Protein AF-A0A0P7U6X0-F1 (afdb_monomer_lite)

Structure (mmCIF, N/CA/C/O backbone):
data_AF-A0A0P7U6X0-F1
#
_entry.id   AF-A0A0P7U6X0-F1
#
loop_
_atom_site.group_PDB
_atom_site.id
_atom_site.type_symbol
_atom_site.label_atom_id
_atom_site.label_alt_id
_atom_site.label_comp_id
_atom_site.label_asym_id
_atom_site.label_entity_id
_atom_site.label_seq_id
_atom_site.pdbx_PDB_ins_code
_atom_site.Cartn_x
_atom_site.Cartn_y
_atom_site.Cartn_z
_atom_site.occupancy
_atom_site.B_iso_or_equiv
_atom_site.auth_seq_id
_atom_site.auth_comp_id
_atom_site.auth_asym_id
_atom_site.auth_atom_id
_atom_site.pdbx_PDB_model_num
ATOM 1 N N . MET A 1 1 ? -19.286 3.607 -2.167 1.00 47.25 1 MET A N 1
ATOM 2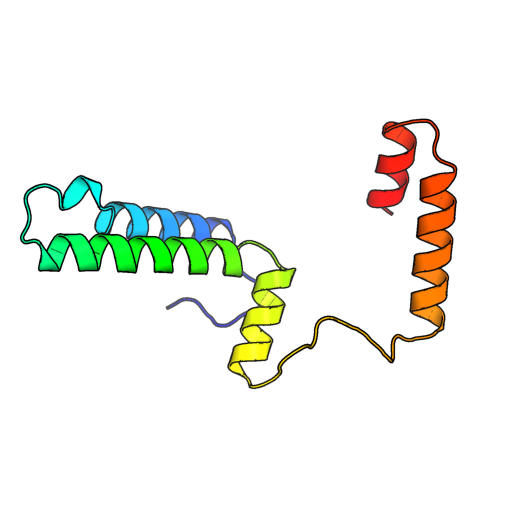 C CA . MET A 1 1 ? -18.624 2.364 -2.620 1.00 47.25 1 MET A CA 1
ATOM 3 C C . MET A 1 1 ? -17.550 2.783 -3.613 1.00 47.25 1 MET A C 1
ATOM 5 O O . MET A 1 1 ? -17.859 3.615 -4.452 1.00 47.25 1 MET A O 1
ATOM 9 N N . VAL A 1 2 ? -16.296 2.350 -3.449 1.00 59.66 2 VAL A N 1
ATOM 10 C CA . VAL A 1 2 ? -15.221 2.684 -4.403 1.00 59.66 2 VAL A CA 1
ATOM 11 C C . VAL A 1 2 ? -15.376 1.755 -5.604 1.00 59.66 2 VAL A C 1
ATOM 13 O O . VAL A 1 2 ? -15.545 0.551 -5.417 1.00 59.66 2 VAL A O 1
ATOM 16 N N . GLU A 1 3 ? -15.390 2.305 -6.812 1.00 74.50 3 GLU A N 1
ATOM 17 C CA . GLU A 1 3 ? -15.459 1.517 -8.041 1.00 74.50 3 GLU A CA 1
ATOM 18 C C . GLU A 1 3 ? -14.199 0.649 -8.182 1.00 74.50 3 GLU A C 1
ATOM 20 O O . GLU A 1 3 ? -13.093 1.094 -7.867 1.00 74.50 3 GLU A O 1
ATOM 25 N N . LYS A 1 4 ? -14.351 -0.601 -8.637 1.00 80.19 4 LYS A N 1
ATOM 26 C CA . LYS A 1 4 ? -13.225 -1.516 -8.880 1.00 80.19 4 LYS A CA 1
ATOM 27 C C . LYS A 1 4 ? -12.529 -1.147 -10.194 1.00 80.19 4 LYS A C 1
ATOM 29 O O . LYS A 1 4 ? -12.637 -1.864 -11.181 1.00 80.19 4 LYS A O 1
ATOM 34 N N . SER A 1 5 ? -11.843 -0.009 -10.194 1.00 88.12 5 SER A N 1
ATOM 35 C CA . SER A 1 5 ? -11.127 0.529 -11.348 1.00 88.12 5 SER A CA 1
ATOM 36 C C . SER A 1 5 ? -9.633 0.644 -11.067 1.00 88.12 5 SER A C 1
ATOM 38 O O . SER A 1 5 ? -9.209 0.967 -9.955 1.00 88.12 5 SER A O 1
ATOM 40 N N . PHE A 1 6 ? -8.827 0.420 -12.105 1.00 91.56 6 PHE A N 1
ATOM 41 C CA . PHE A 1 6 ? -7.399 0.710 -12.050 1.00 91.56 6 PHE A CA 1
ATOM 42 C C . PHE A 1 6 ? -7.136 2.220 -12.001 1.00 91.56 6 PHE A C 1
ATOM 44 O O . PHE A 1 6 ? -6.178 2.664 -11.359 1.00 91.56 6 PHE A O 1
ATOM 51 N N . ALA A 1 7 ? -7.997 3.010 -12.650 1.00 92.31 7 ALA A N 1
ATOM 52 C CA . ALA A 1 7 ? -8.000 4.460 -12.547 1.00 92.31 7 ALA A CA 1
ATOM 53 C C . ALA A 1 7 ? -8.619 4.849 -11.199 1.00 92.31 7 ALA A C 1
ATOM 55 O O . ALA A 1 7 ? -9.837 4.860 -11.027 1.00 92.31 7 ALA A O 1
ATOM 56 N N . LEU A 1 8 ? -7.751 5.125 -10.227 1.00 91.12 8 LEU A N 1
ATOM 57 C CA . LEU A 1 8 ? -8.129 5.446 -8.858 1.00 91.12 8 LEU A CA 1
ATOM 58 C C . LEU A 1 8 ? -7.690 6.868 -8.507 1.00 91.12 8 LEU A C 1
ATOM 60 O O . LEU A 1 8 ? -6.525 7.225 -8.671 1.00 91.12 8 LEU A O 1
ATOM 64 N N . ASP A 1 9 ? -8.617 7.644 -7.955 1.00 94.31 9 ASP A N 1
ATOM 65 C CA . ASP A 1 9 ? -8.342 8.953 -7.369 1.00 94.31 9 ASP A CA 1
ATOM 66 C C . ASP A 1 9 ? -7.621 8.781 -6.020 1.00 94.31 9 ASP A C 1
ATOM 68 O O . ASP A 1 9 ? -8.205 8.347 -5.019 1.00 94.31 9 ASP A O 1
ATOM 72 N N . THR A 1 10 ? -6.327 9.104 -5.995 1.00 93.50 10 THR A N 1
ATOM 73 C CA . THR A 1 10 ? -5.474 8.940 -4.811 1.00 93.50 10 THR A CA 1
ATOM 74 C C . THR A 1 10 ? -5.828 9.913 -3.689 1.00 93.50 10 THR A C 1
ATOM 76 O O . THR A 1 10 ? -5.634 9.573 -2.521 1.00 93.50 10 THR A O 1
ATOM 79 N N . GLN A 1 11 ? -6.410 11.076 -4.000 1.00 95.19 11 GLN A N 1
ATOM 80 C CA . GLN A 1 11 ? -6.856 12.033 -2.987 1.00 95.19 11 GLN A CA 1
ATOM 81 C C . GLN A 1 11 ? -8.091 11.502 -2.258 1.00 95.19 11 GLN A C 1
ATOM 83 O O . GLN A 1 11 ? -8.132 11.495 -1.025 1.00 95.19 11 GLN A O 1
ATOM 88 N N . LYS A 1 12 ? -9.072 10.970 -2.999 1.00 94.56 12 LYS A N 1
ATOM 89 C CA . LYS A 1 12 ? -10.240 10.302 -2.398 1.00 94.56 12 LYS A CA 1
ATOM 90 C C . LYS A 1 12 ? -9.839 9.071 -1.591 1.00 94.56 12 LYS A C 1
ATOM 92 O O . LYS A 1 12 ? -10.377 8.860 -0.503 1.00 94.56 12 LYS A O 1
ATOM 97 N N . LEU A 1 13 ? -8.880 8.284 -2.087 1.00 95.38 13 LEU A N 1
ATOM 98 C CA . LEU A 1 13 ? -8.326 7.146 -1.349 1.00 95.38 13 LEU A CA 1
ATOM 99 C C . LEU A 1 13 ? -7.722 7.599 -0.013 1.00 95.38 13 LEU A C 1
ATOM 101 O O . LEU A 1 13 ? -8.034 7.016 1.025 1.00 95.38 13 LEU A O 1
ATOM 105 N N . GLN A 1 14 ? -6.886 8.639 -0.028 1.00 96.44 14 GLN A N 1
ATOM 106 C CA . GLN A 1 14 ? -6.244 9.169 1.173 1.00 96.44 14 GLN A CA 1
ATOM 107 C C . GLN A 1 14 ? -7.269 9.708 2.176 1.00 96.44 14 GLN A C 1
ATOM 109 O O . GLN A 1 14 ? -7.169 9.409 3.366 1.00 96.44 14 GLN A O 1
ATOM 114 N N . HIS A 1 15 ? -8.278 10.450 1.711 1.00 96.81 15 HIS A N 1
ATOM 115 C CA . HIS A 1 15 ? -9.352 10.942 2.573 1.00 96.81 15 HIS A CA 1
ATOM 116 C C . HIS A 1 15 ? -10.075 9.784 3.265 1.00 96.81 15 HIS A C 1
ATOM 118 O O . HIS A 1 15 ? -10.207 9.767 4.489 1.00 96.81 15 HIS A O 1
ATOM 124 N N . ARG A 1 16 ? -10.465 8.762 2.493 1.00 95.81 16 ARG A N 1
ATOM 125 C CA . ARG A 1 16 ? -11.157 7.590 3.030 1.00 95.81 16 ARG A CA 1
ATOM 126 C C . ARG A 1 16 ? -10.294 6.796 4.010 1.00 95.81 16 ARG A C 1
ATOM 128 O O . ARG A 1 16 ? -10.803 6.318 5.020 1.00 95.81 16 ARG A O 1
ATOM 135 N N . TYR A 1 17 ? -9.002 6.663 3.723 1.00 96.69 17 TYR A N 1
ATOM 136 C CA . TYR A 1 17 ? -8.042 6.042 4.629 1.00 96.69 17 TYR A CA 1
ATOM 137 C C . TYR A 1 17 ? -7.986 6.782 5.970 1.00 96.69 17 TYR A C 1
ATOM 139 O O . TYR A 1 17 ? -8.127 6.149 7.012 1.00 96.69 17 TYR A O 1
ATOM 147 N N . LEU A 1 18 ? -7.855 8.112 5.958 1.00 96.62 18 LEU A N 1
ATOM 148 C CA . LEU A 1 18 ? -7.785 8.910 7.185 1.00 96.62 18 LEU A CA 1
ATOM 149 C C . LEU A 1 18 ? -9.080 8.845 8.002 1.00 96.62 18 LEU A C 1
ATOM 151 O O . LEU A 1 18 ? -9.011 8.741 9.224 1.00 96.62 18 LEU A O 1
ATOM 155 N N . GLU A 1 19 ? -10.248 8.878 7.355 1.00 96.50 19 GLU A N 1
ATOM 156 C CA . GLU A 1 19 ? -11.542 8.685 8.028 1.00 96.50 19 GLU A CA 1
ATOM 157 C C . GLU A 1 19 ? -11.602 7.344 8.766 1.00 96.50 19 GLU A C 1
ATOM 159 O O . GLU A 1 19 ? -11.905 7.296 9.959 1.00 96.50 19 GLU A O 1
ATOM 164 N N . LEU A 1 20 ? -11.292 6.255 8.055 1.00 95.25 20 LEU A N 1
ATOM 165 C CA . LEU A 1 20 ? -11.345 4.903 8.603 1.00 95.25 20 LEU A CA 1
ATOM 166 C C . LEU A 1 20 ? -10.319 4.722 9.720 1.00 95.25 20 LEU A C 1
ATOM 168 O O . LEU A 1 20 ? -10.678 4.256 10.801 1.00 95.25 20 LEU A O 1
ATOM 172 N N . GLN A 1 21 ? -9.079 5.161 9.492 1.00 94.75 21 GLN A N 1
ATOM 173 C CA . GLN A 1 21 ? -8.004 5.062 10.471 1.00 94.75 21 GLN A CA 1
ATOM 174 C C . GLN A 1 21 ? -8.357 5.827 11.745 1.00 94.75 21 GLN A C 1
ATOM 176 O O . GLN A 1 21 ? -8.200 5.286 12.829 1.00 94.75 21 GLN A O 1
ATOM 181 N N . ARG A 1 22 ? -8.916 7.040 11.644 1.00 94.56 22 ARG A N 1
ATOM 182 C CA . ARG A 1 22 ? -9.379 7.797 12.820 1.00 94.56 22 ARG A CA 1
ATOM 183 C C . ARG A 1 22 ? -10.487 7.083 13.583 1.00 94.56 22 ARG A C 1
ATOM 185 O O . ARG A 1 22 ? -10.500 7.160 14.802 1.00 94.56 22 ARG A O 1
ATOM 192 N N . SER A 1 23 ? -11.411 6.410 12.900 1.00 92.38 23 SER A N 1
ATOM 193 C CA . SER A 1 23 ? -12.519 5.712 13.566 1.00 92.38 23 SER A CA 1
ATOM 194 C C . SER A 1 23 ? -12.107 4.404 14.249 1.00 92.38 23 SER A C 1
ATOM 196 O O . SER A 1 23 ? -12.741 4.001 15.219 1.00 92.38 23 SER A O 1
ATOM 198 N N . LEU A 1 24 ? -11.049 3.752 13.757 1.00 91.38 24 LEU A N 1
ATOM 199 C CA . LEU A 1 24 ? -10.677 2.388 14.145 1.00 91.38 24 LEU A CA 1
ATOM 200 C C . LEU A 1 24 ? -9.284 2.287 14.782 1.00 91.38 24 LEU A C 1
ATOM 202 O O . LEU A 1 24 ? -8.863 1.174 15.082 1.00 91.38 24 LEU A O 1
ATOM 206 N N . HIS A 1 25 ? -8.591 3.411 15.009 1.00 91.75 25 HIS A N 1
ATOM 207 C CA . HIS A 1 25 ? -7.245 3.444 15.591 1.00 91.75 25 HIS A CA 1
ATOM 208 C C . HIS A 1 25 ? -7.194 2.819 16.998 1.00 91.75 25 HIS A C 1
ATOM 210 O O . HIS A 1 25 ? -8.017 3.218 17.825 1.00 91.75 25 HIS A O 1
ATOM 216 N N . PRO A 1 26 ? -6.200 1.964 17.323 1.00 90.75 26 PRO A N 1
ATOM 217 C CA . PRO A 1 26 ? -6.077 1.316 18.638 1.00 90.75 26 PRO A CA 1
ATOM 218 C C . PRO A 1 26 ? -6.058 2.291 19.817 1.00 90.75 26 PRO A C 1
ATOM 220 O O . PRO A 1 26 ? -6.671 2.021 20.847 1.00 90.75 26 PRO A O 1
ATOM 223 N N . ASP A 1 27 ? -5.451 3.467 19.641 1.00 93.62 27 ASP A N 1
ATOM 224 C CA . ASP A 1 27 ? -5.422 4.536 20.654 1.00 93.62 27 ASP A CA 1
ATOM 225 C C . ASP A 1 27 ? -6.818 4.936 21.165 1.00 93.62 27 ASP A C 1
ATOM 227 O O . ASP A 1 27 ? -6.965 5.309 22.328 1.00 93.62 27 ASP A O 1
ATOM 231 N N . ASN A 1 28 ? -7.866 4.809 20.343 1.00 91.19 28 ASN A N 1
ATOM 232 C CA . ASN A 1 28 ? -9.241 5.118 20.754 1.00 91.19 28 ASN A CA 1
ATOM 233 C C . ASN A 1 28 ? -9.894 3.997 21.579 1.00 91.19 28 ASN A C 1
ATOM 235 O O . ASN A 1 28 ? -10.959 4.198 22.169 1.00 91.19 28 ASN A O 1
ATOM 239 N N . PHE A 1 29 ? -9.281 2.813 21.612 1.00 93.25 29 PHE A N 1
ATOM 240 C CA . PHE A 1 29 ? -9.822 1.605 22.230 1.00 93.25 29 PHE A CA 1
ATOM 241 C C . PHE A 1 29 ? -9.027 1.150 23.461 1.00 93.25 29 PHE A C 1
ATOM 243 O O . PHE A 1 29 ? -9.425 0.183 24.098 1.00 93.25 29 PHE A O 1
ATOM 250 N N . GLY A 1 30 ? -7.982 1.869 23.887 1.00 90.00 30 GLY A N 1
ATOM 251 C CA . GLY A 1 30 ? -7.132 1.459 25.019 1.00 90.00 30 GLY A CA 1
ATOM 252 C C . GLY A 1 30 ? -7.850 1.266 26.368 1.00 90.00 30 GLY A C 1
ATOM 253 O O . GLY A 1 30 ? -7.340 0.570 27.238 1.00 90.00 30 GLY A O 1
ATOM 254 N N . GLN A 1 31 ? -9.043 1.845 26.550 1.00 92.88 31 GLN A N 1
ATOM 255 C CA . GLN A 1 31 ? -9.894 1.668 27.745 1.00 92.88 31 GLN A CA 1
ATOM 256 C C . GLN A 1 31 ? -11.116 0.760 27.493 1.00 92.88 31 GLN A C 1
ATOM 258 O O . GLN A 1 31 ? -12.031 0.690 28.312 1.00 92.88 31 GLN A O 1
ATOM 263 N N . LYS A 1 32 ? -11.186 0.117 26.324 1.00 94.06 32 LYS A N 1
ATOM 264 C CA . LYS A 1 32 ? -12.289 -0.759 25.909 1.00 94.06 32 LYS A CA 1
ATOM 265 C C . LYS A 1 32 ? -12.026 -2.203 26.314 1.00 94.06 32 LYS A C 1
ATOM 267 O O . LYS A 1 32 ? -10.969 -2.523 26.854 1.00 94.06 32 LYS A O 1
ATOM 272 N N . THR A 1 33 ? -12.993 -3.082 26.068 1.00 95.62 33 THR A N 1
ATOM 273 C CA . THR A 1 33 ? -12.807 -4.514 26.325 1.00 95.62 33 THR A CA 1
ATOM 274 C C . THR A 1 33 ? -11.652 -5.068 25.489 1.00 95.62 33 THR A C 1
ATOM 276 O O . THR A 1 33 ? -11.378 -4.574 24.397 1.00 95.62 33 THR A O 1
ATOM 279 N N . GLN A 1 34 ? -11.002 -6.132 25.966 1.00 94.56 34 GLN A N 1
ATOM 280 C CA . GLN A 1 34 ? -9.920 -6.793 25.227 1.00 94.56 34 GLN A CA 1
ATOM 281 C C . GLN A 1 34 ? -10.346 -7.168 23.799 1.00 94.56 34 GLN A C 1
ATOM 283 O O . GLN A 1 34 ? -9.626 -6.917 22.840 1.00 94.56 34 GLN A O 1
ATOM 288 N N . LYS A 1 35 ? -11.571 -7.679 23.650 1.00 95.88 35 LYS A N 1
ATOM 289 C CA . LYS A 1 35 ? -12.149 -8.015 22.349 1.00 95.88 35 LYS A CA 1
ATOM 290 C C . LYS A 1 35 ? -12.213 -6.798 21.419 1.00 95.88 35 LYS A C 1
ATOM 292 O O . LYS A 1 35 ? -11.861 -6.900 20.252 1.00 95.88 35 LYS A O 1
ATOM 297 N N . GLU A 1 36 ? -12.653 -5.642 21.915 1.00 94.06 36 GLU A N 1
ATOM 298 C CA . GLU A 1 36 ? -12.698 -4.405 21.122 1.00 94.06 36 GLU A CA 1
ATOM 299 C C . GLU A 1 36 ? -11.301 -3.892 20.747 1.00 94.06 36 GLU A C 1
ATOM 301 O O . GLU A 1 36 ? -11.123 -3.406 19.630 1.00 94.06 36 GLU A O 1
ATOM 306 N N . GLN A 1 37 ? -10.316 -4.032 21.639 1.00 94.94 37 GLN A N 1
ATOM 307 C CA . GLN A 1 37 ? -8.917 -3.693 21.355 1.00 94.94 37 GLN A CA 1
ATOM 308 C C . GLN A 1 37 ? -8.360 -4.563 20.217 1.00 94.94 37 GLN A C 1
ATOM 310 O O . GLN A 1 37 ? -7.890 -4.031 19.213 1.00 94.94 37 GLN A O 1
ATOM 315 N N . GLU A 1 38 ? -8.527 -5.885 20.304 1.00 95.88 38 GLU A N 1
ATOM 316 C CA . GLU A 1 38 ? -8.097 -6.841 19.270 1.00 95.88 38 GLU A CA 1
ATOM 317 C C . GLU A 1 38 ? -8.768 -6.569 17.909 1.00 95.88 38 GLU A C 1
ATOM 319 O O . GLU A 1 38 ? -8.124 -6.622 16.852 1.00 95.88 38 GLU A O 1
ATOM 324 N N . TYR A 1 39 ? -10.064 -6.231 17.911 1.00 95.06 39 TYR A N 1
ATOM 325 C CA . TYR A 1 39 ? -10.763 -5.831 16.687 1.00 95.06 39 TYR A CA 1
ATOM 326 C C . TYR A 1 39 ? -10.191 -4.545 16.095 1.00 95.06 39 TYR A C 1
ATOM 328 O O . TYR A 1 39 ? -9.977 -4.483 14.884 1.00 95.06 39 TYR A O 1
ATOM 336 N N . SER A 1 40 ? -9.948 -3.525 16.919 1.00 94.50 40 SER A N 1
ATOM 337 C CA . SER A 1 40 ? -9.395 -2.243 16.478 1.00 94.50 40 SER A CA 1
ATOM 338 C C . SER A 1 40 ? -8.003 -2.404 15.858 1.00 94.50 40 SER A C 1
ATOM 340 O O . SER A 1 40 ? -7.747 -1.871 14.773 1.00 94.50 40 SER A O 1
ATOM 342 N N . GLU A 1 41 ? -7.138 -3.209 16.475 1.00 95.69 41 GLU A N 1
ATOM 343 C CA . GLU A 1 41 ? -5.814 -3.547 15.945 1.00 95.69 41 GLU A CA 1
ATOM 344 C C . GLU A 1 41 ? -5.907 -4.260 14.594 1.00 95.69 41 GLU A C 1
ATOM 346 O O . GLU A 1 41 ? -5.307 -3.821 13.606 1.00 95.69 41 GLU A O 1
ATOM 351 N N . THR A 1 42 ? -6.723 -5.315 14.518 1.00 96.38 42 THR A N 1
ATOM 352 C CA . THR A 1 42 ? -6.900 -6.100 13.289 1.00 96.38 42 THR A CA 1
ATOM 353 C C . THR A 1 42 ? -7.448 -5.239 12.151 1.00 96.38 42 THR A C 1
ATOM 355 O O . THR A 1 42 ? -6.941 -5.279 11.028 1.00 96.38 42 THR A O 1
ATOM 358 N N . GLN A 1 43 ? -8.467 -4.420 12.423 1.00 95.75 43 GLN A N 1
ATOM 359 C CA . GLN A 1 43 ? -9.070 -3.555 11.409 1.00 95.75 43 GLN A CA 1
ATOM 360 C C . GLN A 1 43 ? -8.107 -2.461 10.946 1.00 95.75 43 GLN A C 1
ATOM 362 O O . GLN A 1 43 ? -7.990 -2.222 9.744 1.00 95.75 43 GLN A O 1
ATOM 367 N N . SER A 1 44 ? -7.360 -1.845 11.863 1.00 95.69 44 SER A N 1
ATOM 368 C CA . SER A 1 44 ? -6.338 -0.853 11.516 1.00 95.69 44 SER A CA 1
ATOM 369 C C . SER A 1 44 ? -5.239 -1.450 10.633 1.00 95.69 44 SER A C 1
ATOM 371 O O . SER A 1 44 ? -4.823 -0.836 9.648 1.00 95.69 44 SER A O 1
ATOM 373 N N . ALA A 1 45 ? -4.797 -2.677 10.919 1.00 96.19 45 ALA A N 1
ATOM 374 C CA . ALA A 1 45 ? -3.835 -3.385 10.077 1.00 96.19 45 ALA A CA 1
ATOM 375 C C . ALA A 1 45 ? -4.389 -3.659 8.664 1.00 96.19 45 ALA A C 1
ATOM 377 O O . ALA A 1 45 ? -3.687 -3.442 7.671 1.00 96.19 45 ALA A O 1
ATOM 378 N N . LEU A 1 46 ? -5.659 -4.065 8.554 1.00 96.88 46 LEU A N 1
ATOM 379 C CA . LEU A 1 46 ? -6.333 -4.271 7.267 1.00 96.88 46 LEU A CA 1
ATOM 380 C C . LEU A 1 46 ? -6.467 -2.972 6.466 1.00 96.88 46 LEU A C 1
ATOM 382 O O . LEU A 1 46 ?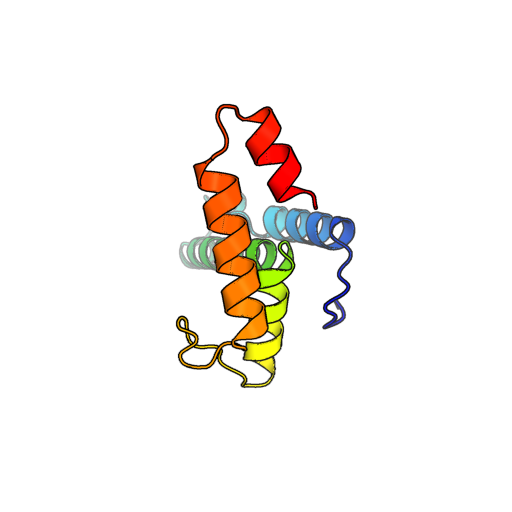 -6.174 -2.965 5.270 1.00 96.88 46 LEU A O 1
ATOM 386 N N . ILE A 1 47 ? -6.842 -1.866 7.113 1.00 96.88 47 ILE A N 1
ATOM 387 C CA . ILE A 1 47 ? -6.944 -0.541 6.484 1.00 96.88 47 ILE A CA 1
ATOM 388 C C . ILE A 1 47 ? -5.583 -0.097 5.944 1.00 96.88 47 ILE A C 1
ATOM 390 O O . ILE A 1 47 ? -5.485 0.331 4.792 1.00 96.88 47 ILE A O 1
ATOM 394 N N . ASN A 1 48 ? -4.518 -0.269 6.730 1.00 96.25 48 ASN A N 1
ATOM 395 C CA . ASN A 1 48 ? -3.150 0.025 6.308 1.00 96.25 48 ASN A CA 1
ATOM 396 C C . ASN A 1 48 ? -2.727 -0.812 5.097 1.00 96.25 48 ASN A C 1
ATOM 398 O O .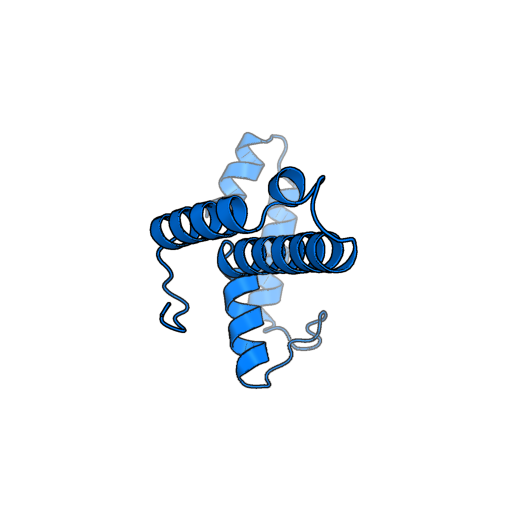 ASN A 1 48 ? -2.167 -0.275 4.135 1.00 96.25 48 ASN A O 1
ATOM 402 N N . LYS A 1 49 ? -3.006 -2.121 5.118 1.00 97.31 49 LYS A N 1
ATOM 403 C CA . LYS A 1 49 ? -2.705 -3.020 3.998 1.00 97.31 49 LYS A CA 1
ATOM 404 C C . LYS A 1 49 ? -3.470 -2.605 2.742 1.00 97.31 49 LYS A C 1
ATOM 406 O O . LYS A 1 49 ? -2.860 -2.478 1.680 1.00 97.31 49 LYS A O 1
ATOM 411 N N . ALA A 1 50 ? -4.771 -2.345 2.861 1.00 96.06 50 ALA A N 1
ATOM 412 C CA . ALA A 1 50 ? -5.611 -1.918 1.748 1.00 96.06 50 ALA A CA 1
ATOM 413 C C . ALA A 1 50 ? -5.119 -0.592 1.154 1.00 96.06 50 ALA A C 1
ATOM 415 O O . ALA A 1 50 ? -4.923 -0.500 -0.055 1.00 96.06 50 ALA A O 1
ATOM 416 N N . TYR A 1 51 ? -4.829 0.405 1.995 1.00 96.88 51 TYR A N 1
ATOM 417 C CA . TYR A 1 51 ? -4.306 1.693 1.543 1.00 96.88 51 TYR A CA 1
ATOM 418 C C . TYR A 1 51 ? -2.987 1.538 0.781 1.00 96.88 51 TYR A C 1
ATOM 420 O O . TYR A 1 51 ? -2.873 2.017 -0.344 1.00 96.88 51 TYR A O 1
ATOM 428 N N . ARG A 1 52 ? -2.012 0.807 1.340 1.00 96.75 52 ARG A N 1
ATOM 429 C CA . ARG A 1 52 ? -0.716 0.561 0.680 1.00 96.75 52 ARG A CA 1
ATOM 430 C C . ARG A 1 52 ? -0.871 -0.171 -0.654 1.00 96.75 52 ARG A C 1
ATOM 432 O O . ARG A 1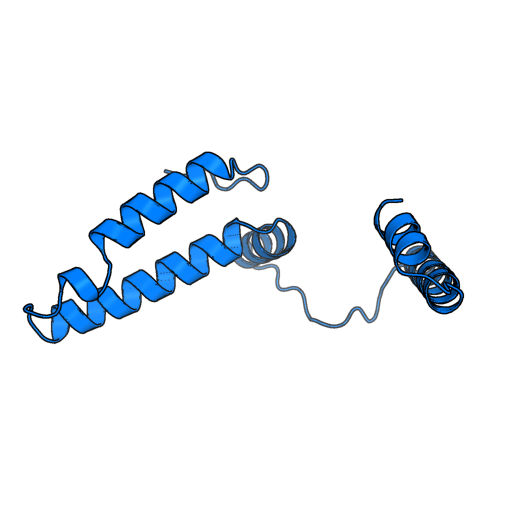 52 ? -0.192 0.187 -1.612 1.00 96.75 52 ARG A O 1
ATOM 439 N N . THR A 1 53 ? -1.770 -1.154 -0.709 1.00 96.25 53 THR A N 1
ATOM 440 C CA . THR A 1 53 ? -2.049 -1.947 -1.916 1.00 96.25 53 THR A CA 1
ATOM 441 C C . THR A 1 53 ? -2.670 -1.086 -3.010 1.00 96.25 53 THR A C 1
ATOM 443 O O . THR A 1 53 ? -2.222 -1.125 -4.151 1.00 96.25 53 THR A O 1
ATOM 446 N N . LEU A 1 54 ? -3.667 -0.267 -2.667 1.00 96.00 54 LEU A N 1
ATOM 447 C CA . LEU A 1 54 ? -4.395 0.557 -3.631 1.00 96.00 54 LEU A CA 1
ATOM 448 C C . LEU A 1 54 ? -3.636 1.823 -4.047 1.00 96.00 54 LEU A C 1
ATOM 450 O O . LEU A 1 54 ? -3.891 2.340 -5.133 1.00 96.00 54 LEU A O 1
ATOM 454 N N . LEU A 1 55 ? -2.724 2.333 -3.215 1.00 96.06 55 LEU A N 1
ATOM 455 C CA . LEU A 1 55 ? -1.993 3.575 -3.481 1.00 96.06 55 LEU A CA 1
ATOM 456 C C . LEU A 1 55 ? -1.038 3.446 -4.674 1.00 96.06 55 LEU A C 1
ATOM 458 O O . LEU A 1 55 ? -0.985 4.346 -5.513 1.00 96.06 55 LEU A O 1
ATOM 462 N N . LYS A 1 56 ? -0.285 2.342 -4.762 1.00 95.19 56 LYS A N 1
ATOM 463 C CA . LYS A 1 56 ? 0.700 2.143 -5.834 1.00 95.19 56 LYS A CA 1
ATOM 464 C C . LYS A 1 56 ? 0.047 1.459 -7.044 1.00 95.19 56 LYS A C 1
ATOM 466 O O . LYS A 1 56 ? -0.618 0.440 -6.856 1.00 95.19 56 LYS A O 1
ATOM 471 N N . PRO A 1 57 ? 0.265 1.949 -8.281 1.00 94.62 57 PRO A N 1
ATOM 472 C CA . PRO A 1 57 ? -0.323 1.350 -9.480 1.00 94.62 57 PRO A CA 1
ATOM 473 C C . PRO A 1 57 ? -0.007 -0.141 -9.636 1.00 94.62 57 PRO A C 1
ATOM 475 O O . PRO A 1 57 ? -0.923 -0.922 -9.865 1.00 94.62 57 PRO A O 1
ATOM 478 N N . LEU A 1 58 ? 1.254 -0.545 -9.433 1.00 92.56 58 LEU A N 1
ATOM 479 C CA . LEU A 1 58 ? 1.670 -1.944 -9.568 1.00 92.56 58 LEU A CA 1
ATOM 480 C C . LEU A 1 58 ? 0.898 -2.863 -8.611 1.00 92.56 58 LEU A C 1
ATOM 482 O O . LEU A 1 58 ? 0.190 -3.754 -9.062 1.00 92.56 58 LEU A O 1
ATOM 486 N N . SER A 1 59 ? 0.951 -2.612 -7.299 1.00 94.00 59 SER A N 1
ATOM 487 C CA . SER A 1 59 ? 0.244 -3.450 -6.318 1.00 94.00 59 SER A CA 1
ATOM 488 C C . SER A 1 59 ? -1.274 -3.423 -6.497 1.00 94.00 59 SER A C 1
ATOM 490 O O . SER A 1 59 ? -1.930 -4.431 -6.252 1.00 94.00 59 SER A O 1
ATOM 492 N N . ARG A 1 60 ? -1.840 -2.300 -6.959 1.00 95.38 60 ARG A N 1
ATOM 493 C CA . ARG A 1 60 ? -3.266 -2.203 -7.287 1.00 95.38 60 ARG A CA 1
ATOM 494 C C . ARG A 1 60 ? -3.623 -3.111 -8.461 1.00 95.38 60 ARG A C 1
ATOM 496 O O . ARG A 1 60 ? -4.605 -3.836 -8.368 1.00 95.38 60 ARG A O 1
ATOM 503 N N . GLY A 1 61 ? -2.825 -3.089 -9.529 1.00 93.50 61 GLY A N 1
ATOM 504 C CA . GLY A 1 61 ? -3.000 -3.967 -10.686 1.00 93.50 61 GLY A CA 1
ATOM 505 C C . GLY A 1 61 ? -2.904 -5.444 -10.303 1.00 93.50 61 GLY A C 1
ATOM 506 O O . GLY A 1 61 ? -3.818 -6.205 -10.603 1.00 93.50 61 GLY A O 1
ATOM 507 N N . MET A 1 62 ? -1.862 -5.817 -9.552 1.00 92.81 62 MET A N 1
ATOM 508 C CA . MET A 1 62 ? -1.671 -7.185 -9.046 1.00 92.81 62 MET A CA 1
ATOM 509 C C . MET A 1 62 ? -2.879 -7.659 -8.229 1.00 92.81 62 MET A C 1
ATOM 511 O O . MET A 1 62 ? -3.418 -8.731 -8.478 1.00 92.81 62 MET A O 1
ATOM 515 N N . TYR A 1 63 ? -3.363 -6.827 -7.303 1.00 93.75 63 TYR A N 1
ATOM 516 C CA . TYR A 1 63 ? -4.531 -7.155 -6.488 1.00 93.75 63 TYR A CA 1
ATOM 517 C C . TYR A 1 63 ? -5.814 -7.290 -7.322 1.00 93.75 63 TYR A C 1
ATOM 519 O O . TYR A 1 63 ? -6.639 -8.162 -7.069 1.00 93.75 63 TYR A O 1
ATOM 527 N N . MET A 1 64 ? -6.002 -6.451 -8.346 1.00 93.69 64 MET A N 1
ATOM 528 C CA . MET A 1 64 ? -7.150 -6.574 -9.250 1.00 93.69 64 MET A CA 1
ATOM 529 C C . MET A 1 64 ? -7.120 -7.873 -10.067 1.00 93.69 64 MET A C 1
ATOM 531 O O . MET A 1 64 ? -8.182 -8.444 -10.307 1.00 93.69 64 MET A O 1
ATOM 535 N N . LEU A 1 65 ? -5.934 -8.346 -10.462 1.00 93.31 65 LEU A N 1
ATOM 536 C CA . LEU A 1 65 ? -5.754 -9.639 -11.130 1.00 93.31 65 LEU A CA 1
ATOM 537 C C . LEU A 1 65 ? -6.064 -10.811 -10.189 1.00 93.31 65 LEU A C 1
ATOM 539 O O . LEU A 1 65 ? -6.812 -11.716 -10.559 1.00 93.31 65 LEU A O 1
ATOM 543 N N . GLU A 1 66 ? -5.593 -10.742 -8.944 1.00 93.06 66 GLU A N 1
ATOM 544 C CA . GLU A 1 66 ? -5.897 -11.737 -7.909 1.00 93.06 66 GLU A CA 1
ATOM 545 C C . GLU A 1 66 ? -7.416 -11.870 -7.689 1.00 93.06 66 GLU A C 1
ATOM 547 O O . GLU A 1 66 ? -7.951 -12.977 -7.627 1.00 93.06 66 GLU A O 1
ATOM 552 N N . LEU A 1 67 ? -8.148 -10.746 -7.672 1.00 92.44 67 LEU A N 1
ATOM 553 C CA . LEU A 1 67 ? -9.610 -10.733 -7.527 1.00 92.44 67 LEU A CA 1
ATOM 554 C C . LEU A 1 67 ? -10.364 -11.452 -8.659 1.00 92.44 67 LEU A C 1
ATOM 556 O O . LEU A 1 67 ? -11.515 -11.841 -8.451 1.00 92.44 67 LEU A O 1
ATOM 560 N N . VAL A 1 68 ? -9.755 -11.612 -9.838 1.00 93.12 68 VAL A N 1
ATOM 561 C CA . VAL A 1 68 ? -10.318 -12.379 -10.966 1.00 93.12 68 VAL A CA 1
ATOM 562 C C . VAL A 1 68 ? -9.691 -13.772 -11.103 1.00 93.12 68 VAL A C 1
ATOM 564 O O . VAL A 1 68 ? -9.950 -14.468 -12.080 1.00 93.12 68 VAL A O 1
ATOM 567 N N . GLY A 1 69 ? -8.897 -14.199 -10.116 1.00 92.25 69 GLY A N 1
ATOM 568 C CA . GLY A 1 69 ? -8.265 -15.517 -10.065 1.00 92.25 69 GLY A CA 1
ATOM 569 C C . GLY A 1 69 ? -6.941 -15.624 -10.824 1.00 92.25 69 GLY A C 1
ATOM 570 O O . GLY A 1 69 ? -6.384 -16.717 -10.909 1.00 92.25 69 GLY A O 1
ATOM 571 N N . VAL A 1 70 ? -6.406 -14.519 -11.352 1.00 90.62 70 VAL A N 1
ATOM 572 C CA . VAL A 1 70 ? -5.111 -14.505 -12.042 1.00 90.62 70 VAL A CA 1
ATOM 573 C C . VAL A 1 70 ? -4.001 -14.291 -11.020 1.00 90.62 70 VAL A C 1
ATOM 575 O O . VAL A 1 70 ? -3.919 -13.241 -10.386 1.00 90.62 70 VAL A O 1
ATOM 578 N N . HIS A 1 71 ? -3.138 -15.293 -10.881 1.00 82.44 71 HIS A N 1
ATOM 579 C CA . HIS A 1 71 ? -1.980 -15.257 -9.996 1.00 82.44 71 HIS A CA 1
ATOM 580 C C . HIS A 1 71 ? -0.732 -15.117 -10.861 1.00 82.44 71 HIS A C 1
ATOM 582 O O . HIS A 1 71 ? -0.501 -15.925 -11.757 1.00 82.44 71 HIS A O 1
ATOM 588 N N . LEU A 1 72 ? 0.037 -14.059 -10.625 1.00 77.38 72 LEU A N 1
ATOM 589 C CA . LEU A 1 72 ? 1.316 -13.841 -11.288 1.00 77.38 72 LEU A CA 1
ATOM 590 C C . LEU A 1 72 ? 2.406 -14.438 -10.399 1.00 77.38 72 LEU A C 1
ATOM 592 O O . LEU A 1 72 ? 2.525 -14.047 -9.238 1.00 77.38 72 LEU A O 1
ATOM 596 N N . GLU A 1 73 ? 3.168 -15.392 -10.925 1.00 73.06 73 GLU A N 1
ATOM 597 C CA . GLU A 1 73 ? 4.341 -15.923 -10.234 1.00 73.06 73 GLU A CA 1
ATOM 598 C C . GLU A 1 73 ? 5.509 -14.929 -10.340 1.00 73.06 73 GLU A C 1
ATOM 600 O O . GLU A 1 73 ? 5.710 -14.281 -11.371 1.00 73.06 73 GLU A O 1
ATOM 605 N N . GLU A 1 74 ? 6.275 -14.776 -9.256 1.00 62.97 74 GLU A N 1
ATOM 606 C CA . GLU A 1 74 ? 7.535 -14.031 -9.289 1.00 62.97 74 GLU A CA 1
ATOM 607 C C . GLU A 1 74 ? 8.582 -14.872 -10.032 1.00 62.97 74 GLU A C 1
ATOM 609 O O . GLU A 1 74 ? 9.152 -15.806 -9.476 1.00 62.97 74 GLU A O 1
ATOM 614 N N . GLY A 1 75 ? 8.812 -14.545 -11.303 1.00 60.59 75 GLY A N 1
ATOM 615 C CA . GLY A 1 75 ? 9.763 -15.250 -12.163 1.00 60.59 75 GLY A CA 1
ATOM 616 C C . GLY A 1 75 ? 9.187 -15.441 -13.557 1.00 60.59 75 GLY A C 1
ATOM 617 O O . GLY A 1 75 ? 8.312 -16.269 -13.778 1.00 60.59 75 GLY A O 1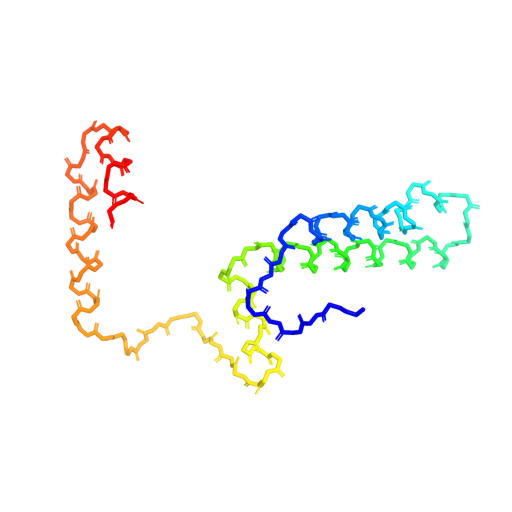
ATOM 618 N N . THR A 1 76 ? 9.650 -14.645 -14.516 1.00 54.53 76 THR A N 1
ATOM 619 C CA . THR A 1 76 ? 9.206 -14.745 -15.909 1.00 54.53 76 THR A CA 1
ATOM 620 C C . THR A 1 76 ? 10.143 -15.645 -16.700 1.00 54.53 76 THR A C 1
ATOM 622 O O . THR A 1 76 ? 10.974 -15.157 -17.467 1.00 54.53 76 THR A O 1
ATOM 625 N N . ASP A 1 77 ? 9.967 -16.957 -16.567 1.00 57.06 77 ASP A N 1
ATOM 626 C CA . ASP A 1 77 ? 10.467 -17.931 -17.544 1.00 57.06 77 ASP A CA 1
ATOM 627 C C . ASP A 1 77 ? 9.605 -17.834 -18.818 1.00 57.06 77 ASP A C 1
ATOM 629 O O . ASP A 1 77 ? 8.764 -18.681 -19.108 1.00 57.06 77 ASP A O 1
ATOM 633 N N . GLY A 1 78 ? 9.724 -16.721 -19.547 1.00 59.12 78 GLY A N 1
ATOM 634 C CA . GLY A 1 78 ? 8.904 -16.464 -20.739 1.00 59.12 78 GLY A CA 1
ATOM 635 C C . GLY A 1 78 ? 8.784 -15.005 -21.175 1.00 59.12 78 GLY A C 1
ATOM 636 O O . GLY A 1 78 ? 7.873 -14.686 -21.936 1.00 59.12 78 GLY A O 1
ATOM 637 N N . GLY A 1 79 ? 9.651 -14.111 -20.687 1.00 68.06 79 GLY A N 1
ATOM 638 C CA . GLY A 1 79 ? 9.672 -12.718 -21.140 1.00 68.06 79 GLY A CA 1
ATOM 639 C C . GLY A 1 79 ? 9.913 -12.608 -22.649 1.00 68.06 79 GLY A C 1
ATOM 640 O O . GLY A 1 79 ? 10.679 -13.388 -23.215 1.00 68.06 79 GLY A O 1
ATOM 641 N N . ASP A 1 80 ? 9.261 -11.638 -23.293 1.00 83.56 80 ASP A N 1
ATOM 642 C CA . ASP A 1 80 ? 9.521 -11.284 -24.691 1.00 83.56 80 ASP A CA 1
ATOM 643 C C . ASP A 1 80 ? 11.025 -10.988 -24.872 1.00 83.56 80 ASP A C 1
ATOM 645 O O . ASP A 1 80 ? 11.546 -10.105 -24.180 1.00 83.56 80 ASP A O 1
ATOM 649 N N . PRO A 1 81 ? 11.743 -11.697 -25.768 1.00 87.50 81 PRO A N 1
ATOM 650 C CA . PRO A 1 81 ? 13.160 -11.455 -26.016 1.00 87.50 81 PRO A CA 1
ATOM 651 C C . PRO A 1 81 ? 13.485 -9.990 -26.313 1.00 87.50 81 PRO A C 1
ATOM 653 O O . PRO A 1 81 ? 14.538 -9.510 -25.901 1.00 87.50 81 PRO A O 1
ATOM 656 N N . GLN A 1 82 ? 12.582 -9.269 -26.983 1.00 89.25 82 GLN A N 1
ATOM 657 C CA . GLN A 1 82 ? 12.777 -7.853 -27.279 1.00 89.25 82 GLN A CA 1
ATOM 658 C C . GLN A 1 82 ? 12.765 -7.007 -25.999 1.00 89.25 82 GLN A C 1
ATOM 660 O O . GLN A 1 82 ? 13.656 -6.187 -25.792 1.00 89.25 82 GLN A O 1
ATOM 665 N N . PHE A 1 83 ? 11.816 -7.266 -25.099 1.00 86.38 83 PHE A N 1
ATOM 666 C CA . PHE A 1 83 ? 11.747 -6.601 -23.799 1.00 86.38 83 PHE A CA 1
ATOM 667 C C . PHE A 1 83 ? 12.962 -6.932 -22.920 1.00 86.38 83 PHE A C 1
ATOM 669 O O . PHE A 1 83 ? 13.500 -6.064 -22.240 1.00 86.38 83 PHE A O 1
ATOM 676 N N . LEU A 1 84 ? 13.449 -8.176 -22.956 1.00 87.62 84 LEU A N 1
ATOM 677 C CA . LEU A 1 84 ? 14.661 -8.561 -22.228 1.00 87.62 84 LEU A CA 1
ATOM 678 C C . LEU A 1 84 ? 15.903 -7.820 -22.741 1.00 87.62 84 LEU A C 1
ATOM 680 O O . LEU A 1 84 ? 16.705 -7.363 -21.928 1.00 87.62 84 LEU A O 1
ATOM 684 N N . LEU A 1 85 ? 16.044 -7.658 -24.061 1.00 90.69 85 LEU A N 1
ATOM 685 C CA . LEU A 1 85 ? 17.124 -6.861 -24.653 1.00 90.69 85 LEU A CA 1
ATOM 686 C C . LEU A 1 85 ? 17.052 -5.392 -24.215 1.00 90.69 85 LEU A C 1
ATOM 688 O O . LEU A 1 85 ? 18.082 -4.817 -23.873 1.00 90.69 85 LEU A O 1
ATOM 692 N N . GLU A 1 86 ? 15.854 -4.803 -24.156 1.00 89.69 86 GLU A N 1
ATOM 693 C CA . GLU A 1 86 ? 15.653 -3.437 -23.647 1.00 89.69 86 GLU A CA 1
ATOM 694 C C . GLU A 1 86 ? 16.086 -3.297 -22.180 1.00 89.69 86 GLU A C 1
ATOM 696 O O . GLU A 1 86 ? 16.759 -2.333 -21.816 1.00 89.69 86 GLU A O 1
ATOM 701 N N . ILE A 1 87 ? 15.759 -4.278 -21.332 1.00 88.94 87 ILE A N 1
ATOM 702 C CA . ILE A 1 87 ? 16.198 -4.298 -19.928 1.00 88.94 87 ILE A CA 1
ATOM 703 C C . ILE A 1 87 ? 17.722 -4.446 -19.821 1.00 88.94 87 ILE A C 1
ATOM 705 O O . ILE A 1 87 ? 18.341 -3.816 -18.962 1.00 88.94 87 ILE A O 1
ATOM 709 N N . MET A 1 88 ? 18.342 -5.266 -20.674 1.00 89.81 88 MET A N 1
ATOM 710 C CA . MET A 1 88 ? 19.798 -5.426 -20.712 1.00 89.81 88 MET A CA 1
ATOM 711 C C . MET A 1 88 ? 20.507 -4.123 -21.110 1.00 89.81 88 MET A C 1
ATOM 713 O O . MET A 1 88 ? 21.421 -3.717 -20.395 1.00 89.81 88 MET A O 1
ATOM 717 N N . ASP A 1 89 ? 20.052 -3.443 -22.167 1.00 91.19 89 ASP A N 1
ATOM 718 C CA . ASP A 1 89 ? 20.576 -2.131 -22.593 1.00 91.19 89 ASP A CA 1
ATOM 719 C C . ASP A 1 89 ? 20.436 -1.080 -21.482 1.00 91.19 89 ASP A C 1
ATOM 721 O O . ASP A 1 89 ? 21.381 -0.359 -21.155 1.00 91.19 89 ASP A O 1
ATOM 725 N N . LEU A 1 90 ? 19.270 -1.036 -20.828 1.00 90.75 90 LEU A N 1
ATOM 726 C CA . LEU A 1 90 ? 19.026 -0.121 -19.716 1.00 90.75 90 LEU A CA 1
ATOM 727 C C . LEU A 1 90 ? 20.000 -0.363 -18.553 1.00 90.75 90 LEU A C 1
ATOM 729 O O . LEU A 1 90 ? 20.514 0.593 -17.967 1.00 90.75 90 LEU A O 1
ATOM 733 N N . ASN A 1 91 ? 20.262 -1.631 -18.224 1.00 91.19 91 ASN A N 1
ATOM 734 C CA . ASN A 1 91 ? 21.199 -2.010 -17.169 1.00 91.19 91 ASN A CA 1
ATOM 735 C C . ASN A 1 91 ? 22.648 -1.644 -17.518 1.00 91.19 91 ASN A C 1
ATOM 737 O O . ASN A 1 91 ? 23.374 -1.185 -16.637 1.00 91.19 91 ASN A O 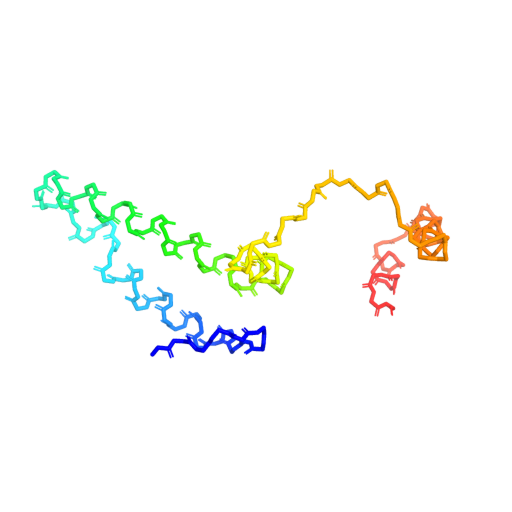1
ATOM 741 N N . GLU A 1 92 ? 23.064 -1.820 -18.774 1.00 91.62 92 GLU A N 1
ATOM 742 C CA . GLU A 1 92 ? 24.394 -1.421 -19.250 1.00 91.62 92 GLU A CA 1
ATOM 743 C C . GLU A 1 92 ? 24.579 0.095 -19.134 1.00 91.62 92 GLU A C 1
ATOM 745 O O . GLU A 1 92 ? 25.489 0.559 -18.447 1.00 91.62 92 GLU A O 1
ATOM 750 N N . ARG A 1 93 ? 23.630 0.874 -19.667 1.00 90.69 93 ARG A N 1
ATOM 751 C CA . ARG A 1 93 ? 23.632 2.341 -19.553 1.00 90.69 93 ARG A CA 1
ATOM 752 C C . ARG A 1 93 ? 23.667 2.808 -18.102 1.00 90.69 93 ARG A C 1
ATOM 754 O O . ARG A 1 93 ? 24.348 3.780 -17.790 1.00 90.69 93 ARG A O 1
ATOM 761 N N . LEU A 1 94 ? 22.938 2.135 -17.208 1.00 90.75 94 LEU A N 1
ATOM 762 C CA . LEU A 1 94 ? 22.952 2.448 -15.779 1.00 90.75 94 LEU A CA 1
ATOM 763 C C . LEU A 1 94 ? 24.320 2.151 -15.142 1.00 90.75 94 LEU A C 1
ATOM 765 O O . LEU A 1 94 ? 24.790 2.945 -14.326 1.00 90.75 94 LEU A O 1
ATOM 769 N N . ALA A 1 95 ? 24.963 1.042 -15.513 1.00 90.62 95 ALA A N 1
ATOM 770 C CA . ALA A 1 95 ? 26.278 0.651 -15.004 1.00 90.62 95 ALA A CA 1
ATOM 771 C C . ALA A 1 95 ? 27.401 1.604 -15.450 1.00 90.62 95 ALA A C 1
ATOM 773 O O . ALA A 1 95 ? 28.372 1.788 -14.719 1.00 90.62 95 ALA A O 1
ATOM 774 N N . GLU A 1 96 ? 27.254 2.228 -16.619 1.00 91.62 96 GLU A N 1
ATOM 775 C CA . GLU A 1 96 ? 28.196 3.219 -17.148 1.00 91.62 96 GLU A CA 1
ATOM 776 C C . GLU A 1 96 ? 28.052 4.610 -16.512 1.00 91.62 96 GLU A C 1
ATOM 778 O O . GLU A 1 96 ? 28.953 5.442 -16.654 1.00 91.62 96 GLU A O 1
ATOM 783 N N . THR A 1 97 ? 26.954 4.877 -15.791 1.00 92.44 97 THR A N 1
ATOM 784 C CA . THR A 1 97 ? 26.758 6.183 -15.146 1.00 92.44 97 THR A CA 1
ATOM 785 C C . THR A 1 97 ? 27.790 6.445 -14.056 1.00 92.44 97 THR A C 1
ATOM 787 O O . THR A 1 97 ? 28.106 5.590 -13.227 1.00 92.44 97 THR A O 1
ATOM 790 N N . GLN A 1 98 ? 28.291 7.676 -14.020 1.00 90.81 98 GLN A N 1
ATOM 791 C CA . GLN A 1 98 ? 29.288 8.119 -13.043 1.00 90.81 98 GLN A CA 1
ATOM 792 C C . GLN A 1 98 ? 28.698 9.084 -12.010 1.00 90.81 98 GLN A C 1
ATOM 794 O O . GLN A 1 98 ? 29.347 9.413 -11.013 1.00 90.81 98 GLN A O 1
ATOM 799 N N . SER A 1 99 ? 27.456 9.526 -12.219 1.00 91.25 99 SER A N 1
ATOM 800 C CA . SER A 1 99 ? 26.765 10.475 -11.351 1.00 91.25 99 SER A CA 1
ATOM 801 C C . SER A 1 99 ? 25.306 10.090 -11.093 1.00 91.25 99 SER A C 1
ATOM 803 O O . SER A 1 99 ? 24.657 9.373 -11.857 1.00 91.25 99 SER A O 1
ATOM 805 N N . LYS A 1 100 ? 24.752 10.600 -9.985 1.00 86.50 100 LYS A N 1
ATOM 806 C CA . LYS A 1 100 ? 23.330 10.412 -9.653 1.00 86.50 100 LYS A CA 1
ATOM 807 C C . LYS A 1 100 ? 22.423 11.143 -10.639 1.00 86.50 100 LYS A C 1
ATOM 809 O O . LYS A 1 100 ? 21.274 10.751 -10.821 1.00 86.50 100 LYS A O 1
ATOM 814 N N . GLU A 1 101 ? 22.919 12.221 -11.226 1.00 88.12 101 GLU A N 1
ATOM 815 C CA . GLU A 1 101 ? 22.245 13.035 -12.225 1.00 88.12 101 GLU A CA 1
ATOM 816 C C . GLU A 1 101 ? 22.073 12.254 -13.536 1.00 88.12 101 GLU A C 1
ATOM 818 O O . GLU A 1 101 ? 20.960 12.204 -14.060 1.00 88.12 101 GLU A O 1
ATOM 823 N N . GLU A 1 102 ? 23.118 11.561 -14.000 1.00 86.25 102 GLU A N 1
ATOM 824 C CA . GLU A 1 102 ? 23.050 10.641 -15.148 1.00 86.25 102 GLU A CA 1
ATOM 825 C C . GLU A 1 102 ? 22.097 9.470 -14.884 1.00 86.25 102 GLU A C 1
ATOM 827 O O . GLU A 1 102 ? 21.206 9.202 -15.690 1.00 86.25 102 GLU A O 1
ATOM 832 N N . ALA A 1 103 ? 22.205 8.826 -13.716 1.00 86.31 103 ALA A N 1
ATOM 833 C CA . ALA A 1 103 ? 21.313 7.726 -13.343 1.00 86.31 103 ALA A CA 1
ATOM 834 C C . ALA A 1 103 ? 19.835 8.162 -13.286 1.00 86.31 103 ALA A C 1
ATOM 836 O O . ALA A 1 103 ? 18.937 7.427 -13.700 1.00 86.31 103 ALA A O 1
ATOM 837 N N . LYS A 1 104 ? 19.556 9.385 -12.812 1.00 86.50 104 LYS A N 1
ATOM 838 C CA . LYS A 1 104 ? 18.199 9.951 -12.824 1.00 86.50 104 LYS A CA 1
ATOM 839 C C . LYS A 1 104 ? 17.685 10.198 -14.236 1.00 86.50 104 LYS A C 1
ATOM 841 O O . LYS A 1 104 ? 16.502 9.963 -14.460 1.00 86.50 104 LYS A O 1
ATOM 846 N N . ALA A 1 105 ? 18.526 10.669 -15.157 1.00 83.94 105 ALA A N 1
ATOM 847 C CA . ALA A 1 105 ? 18.123 10.913 -16.541 1.00 83.94 105 ALA A CA 1
ATOM 848 C C . ALA A 1 105 ? 17.662 9.621 -17.236 1.00 83.94 105 ALA A C 1
ATOM 850 O O . ALA A 1 105 ? 16.672 9.645 -17.960 1.00 83.94 105 ALA A O 1
ATOM 851 N N . ILE A 1 106 ? 18.315 8.491 -16.941 1.00 83.44 106 ILE A N 1
ATOM 852 C CA . ILE A 1 106 ? 17.923 7.162 -17.433 1.00 83.44 106 ILE A CA 1
ATOM 853 C C . ILE A 1 106 ? 16.574 6.716 -16.846 1.00 83.44 106 ILE A C 1
ATOM 855 O O . ILE A 1 106 ? 15.737 6.178 -17.555 1.00 83.44 106 ILE A O 1
ATOM 859 N N . GLY A 1 107 ? 16.324 6.964 -15.557 1.00 74.00 107 GLY A N 1
ATOM 860 C CA . GLY A 1 107 ? 15.077 6.548 -14.900 1.00 74.00 107 GLY A CA 1
ATOM 861 C C . GLY A 1 107 ? 13.815 7.346 -15.272 1.00 74.00 107 GLY A C 1
ATOM 862 O O . GLY A 1 107 ? 12.741 7.008 -14.779 1.00 74.00 107 GLY A O 1
ATOM 863 N N . HIS A 1 108 ? 13.929 8.417 -16.068 1.00 67.19 108 HIS A N 1
ATOM 864 C CA . HIS A 1 108 ? 12.803 9.269 -16.494 1.00 67.19 108 HIS A CA 1
ATOM 865 C C . HIS A 1 108 ? 12.518 9.210 -18.008 1.00 67.19 108 HIS A C 1
ATOM 867 O O . HIS A 1 108 ? 11.584 9.883 -18.451 1.00 67.19 108 HIS A O 1
ATOM 873 N N . SER A 1 109 ? 13.314 8.465 -18.788 1.00 54.72 109 SER A N 1
ATOM 874 C CA . SER A 1 109 ? 13.062 8.181 -20.212 1.00 54.72 109 SER A CA 1
ATOM 875 C C . SER A 1 109 ? 12.126 6.996 -20.376 1.00 54.72 109 SER A C 1
ATOM 877 O O . SER A 1 109 ? 11.197 7.102 -21.203 1.00 54.72 109 SER A O 1
#

pLDDT: mean 88.78, std 10.73, range [47.25, 97.31]

InterPro domains:
  IPR001623 DnaJ domain [cd06257] (9-54)
  IPR004640 Co-chaperone Hsc20 [PTHR14021] (2-107)
  IPR004640 Co-chaperone Hsc20 [TIGR00714] (6-102)
  IPR009073 Co-chaperone HscB, C-terminal oligomerisation domain [PF07743] (80-106)
  IPR036386 HscB, C-terminal domain superfamily [G3DSA:1.20.1280.20] (73-109)
  IPR036869 Chaperone J-domain superfamily [G3DSA:1.10.287.110] (1-72)
  IPR036869 Chaperone J-domain superfamily [SSF46565] (3-67)

Foldseek 3Di:
DADLDLPDDLVVLVVVLVVQCVVLPLVVCVVPDPVSSVRSVVSNVVSVVVSVQSNDSVSSVQVSCVVVVHHDDPDPPPDDPVVVVVVVVLVVQCVPDPDPVSNVVSVVD

Organism: Scleropages formosus (NCBI:txid113540)

Sequence (109 aa):
MVEKSFALDTQKLQHRYLELQRSLHPDNFGQKTQKEQEYSETQSALINKAYRTLLKPLSRGMYMLELVGVHLEEGTDGGDPQFLLEIMDLNERLAETQSKEEAKAIGHS

Secondary structure (DSSP, 8-state):
-----SS--HHHHHHHHHHHHHHH-GGGTTTS-HHHHHHHHHHHHHHHHHHHHHHSHHHHHHHHHHTTT----S--TT--HHHHHHHHHHHHHHHH--SHHHHHHHTT-

Radius of gyration: 20.76 Å; chains: 1; bounding box: 48×31×55 Å